Protein AF-A0A1V9QLA1-F1 (afdb_monomer)

InterPro domains:
  IPR001387 Cro/C1-type, helix-turn-helix domain [PF01381] (12-65)
  IPR001387 Cro/C1-type, helix-turn-helix domain [PS50943] (12-66)
  IPR001387 Cro/C1-type, helix-turn-helix domain [SM00530] (11-66)
  IPR001387 Cro/C1-type, helix-turn-helix domain [cd00093] (9-66)
  IPR010982 Lambda repressor-like, DNA-binding domain superfamily [G3DSA:1.10.260.40] (4-68)
  IPR010982 Lambda repressor-like, DNA-binding domain superfamily [SSF47413] (11-68)

Solvent-accessible surface area (backbone atoms only — not comparable to full-atom values): 3960 Å² total; per-residue (Å²): 136,71,63,55,39,95,57,29,40,56,51,54,47,48,54,35,55,76,69,73,51,53,65,57,58,53,18,59,75,67,73,47,54,38,71,59,50,49,34,21,44,70,64,77,40,84,69,49,71,69,59,51,53,46,51,27,61,75,68,74,44,67,60,76,78,32,40,109

Foldseek 3Di:
DDFWDPCLLVVLVVLCVVVVHDLCRLCVVLVHHSVVNVCCSVVVDPDDPSNSVSSCVVSVHPCVVTGD

Radius of gyration: 10.61 Å; Cα contacts (8 Å, |Δi|>4): 75; chains: 1; bounding box: 23×22×28 Å

pLDDT: mean 94.12, std 5.71, range [55.59, 97.12]

Organism: NCBI:txid1624

Sequence (68 aa):
MTLLKENASSILKKELANKGLKQTYVAKNIGVTAPYLSRMLNGSINLTVEVAIKVARFLDVPLEKILN

Mean predicted aligned error: 2.63 Å

Structure (mmCIF, N/CA/C/O backbone):
data_AF-A0A1V9QLA1-F1
#
_entry.id   AF-A0A1V9QLA1-F1
#
loop_
_atom_site.group_PDB
_atom_site.id
_atom_site.type_symbol
_atom_site.label_atom_id
_atom_site.label_alt_id
_atom_site.label_comp_id
_atom_site.label_asym_id
_atom_site.label_entity_id
_atom_site.label_seq_id
_atom_site.pdbx_PDB_ins_code
_atom_site.Cartn_x
_atom_site.Cartn_y
_atom_site.Cartn_z
_atom_site.occupancy
_atom_site.B_iso_or_equiv
_atom_site.auth_seq_id
_atom_site.auth_comp_id
_atom_site.auth_asym_id
_atom_site.auth_atom_id
_atom_site.pdbx_PDB_model_num
ATOM 1 N N . MET A 1 1 ? 11.632 -1.241 -21.029 1.00 55.59 1 MET A N 1
ATOM 2 C CA . MET A 1 1 ? 10.582 -0.207 -20.940 1.00 55.59 1 MET A CA 1
ATOM 3 C C . MET A 1 1 ? 9.828 -0.452 -19.645 1.00 55.59 1 MET A C 1
ATOM 5 O O . MET A 1 1 ? 9.299 -1.543 -19.469 1.00 55.59 1 MET A O 1
ATOM 9 N N . THR A 1 2 ? 9.897 0.470 -18.688 1.00 71.88 2 THR A N 1
ATOM 10 C CA . THR A 1 2 ? 9.254 0.285 -17.378 1.00 71.88 2 T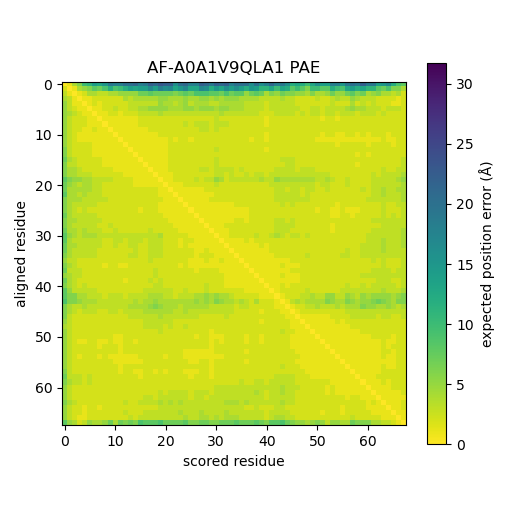HR A CA 1
ATOM 11 C C . THR A 1 2 ? 7.800 0.733 -17.486 1.00 71.88 2 THR A C 1
ATOM 13 O O . THR A 1 2 ? 7.536 1.877 -17.842 1.00 71.88 2 THR A O 1
ATOM 16 N N . LEU A 1 3 ? 6.856 -0.169 -17.202 1.00 89.69 3 LEU A N 1
ATOM 17 C CA . LEU A 1 3 ? 5.416 0.123 -17.272 1.00 89.69 3 LEU A CA 1
ATOM 18 C C . LEU A 1 3 ? 4.966 1.148 -16.218 1.00 89.69 3 LEU A C 1
ATOM 20 O O . LEU A 1 3 ? 3.941 1.792 -16.395 1.00 89.69 3 LEU A O 1
ATOM 24 N N . LEU A 1 4 ? 5.718 1.294 -15.122 1.00 93.12 4 LEU A N 1
ATOM 25 C CA . LEU A 1 4 ? 5.434 2.240 -14.043 1.00 93.12 4 LEU A CA 1
ATOM 26 C C . LEU A 1 4 ? 6.175 3.562 -14.244 1.00 93.12 4 LEU A C 1
ATOM 28 O O . LEU A 1 4 ? 7.348 3.571 -14.625 1.00 93.12 4 LEU A O 1
ATOM 32 N N . LYS A 1 5 ? 5.516 4.661 -13.873 1.00 93.94 5 LYS A N 1
ATOM 33 C CA . LYS A 1 5 ? 6.159 5.965 -13.676 1.00 93.94 5 LYS A CA 1
ATOM 34 C C . LYS A 1 5 ? 7.179 5.887 -12.541 1.00 93.94 5 LYS A C 1
ATOM 36 O O . LYS A 1 5 ? 6.952 5.209 -11.538 1.00 93.94 5 LYS A O 1
ATOM 41 N N . GLU A 1 6 ? 8.265 6.649 -12.649 1.00 91.44 6 GLU A N 1
ATOM 42 C CA . GLU A 1 6 ? 9.347 6.668 -11.649 1.00 91.44 6 GLU A CA 1
ATOM 43 C C . GLU A 1 6 ? 8.860 7.082 -10.249 1.00 91.44 6 GLU A C 1
ATOM 45 O O . GLU A 1 6 ? 9.374 6.623 -9.232 1.00 91.44 6 GLU A O 1
ATOM 50 N N . ASN A 1 7 ? 7.812 7.907 -10.183 1.00 92.94 7 ASN A N 1
ATOM 51 C CA . ASN A 1 7 ? 7.214 8.394 -8.944 1.00 92.94 7 ASN A CA 1
ATOM 52 C C . ASN A 1 7 ? 5.971 7.603 -8.487 1.00 92.94 7 ASN A C 1
ATOM 54 O O . ASN A 1 7 ? 5.291 8.045 -7.556 1.00 92.94 7 ASN A O 1
ATOM 58 N N . ALA A 1 8 ? 5.667 6.442 -9.083 1.00 95.00 8 ALA A N 1
ATOM 59 C CA . ALA A 1 8 ? 4.461 5.665 -8.773 1.00 95.00 8 ALA A CA 1
ATOM 60 C C . ALA A 1 8 ? 4.337 5.299 -7.279 1.00 95.00 8 ALA A C 1
ATOM 62 O O . ALA A 1 8 ? 3.266 5.449 -6.690 1.00 95.00 8 ALA A O 1
ATOM 63 N N . SER A 1 9 ? 5.433 4.888 -6.631 1.00 94.62 9 SER A N 1
ATOM 64 C CA . SER A 1 9 ? 5.464 4.584 -5.189 1.00 94.62 9 SER A CA 1
ATOM 65 C C . SER A 1 9 ? 5.100 5.799 -4.328 1.00 94.62 9 SER A C 1
ATOM 67 O O . SER A 1 9 ? 4.317 5.685 -3.384 1.00 94.62 9 SER A O 1
ATOM 69 N N . SER A 1 10 ? 5.605 6.979 -4.697 1.00 95.19 10 SER A N 1
ATOM 70 C CA . SER A 1 10 ? 5.322 8.246 -4.018 1.00 95.19 10 SER A CA 1
ATOM 71 C C . SER A 1 10 ? 3.865 8.683 -4.200 1.00 95.19 10 SER A C 1
ATOM 73 O O . SER A 1 10 ? 3.230 9.109 -3.234 1.00 95.19 10 SER A O 1
ATOM 75 N N . ILE A 1 11 ? 3.304 8.516 -5.404 1.00 95.81 11 ILE A N 1
ATOM 76 C CA . ILE A 1 11 ? 1.889 8.802 -5.690 1.00 95.81 11 ILE A CA 1
ATOM 77 C C . ILE A 1 11 ? 0.990 7.926 -4.817 1.00 95.81 11 ILE A C 1
ATOM 79 O O . ILE A 1 11 ? 0.169 8.450 -4.069 1.00 95.81 11 ILE A O 1
ATOM 83 N N . LEU A 1 12 ? 1.189 6.606 -4.834 1.00 96.38 12 LEU A N 1
ATOM 84 C CA . LEU A 1 12 ? 0.369 5.679 -4.046 1.00 96.38 12 LEU A CA 1
ATOM 85 C C . LEU A 1 12 ? 0.498 5.929 -2.538 1.00 96.38 12 LEU A C 1
ATOM 87 O O . LEU A 1 12 ? -0.494 5.861 -1.813 1.00 96.38 12 LEU A O 1
ATOM 91 N N . LYS A 1 13 ? 1.700 6.266 -2.056 1.00 95.94 13 LYS A N 1
ATOM 92 C CA . LYS A 1 13 ? 1.925 6.624 -0.650 1.00 95.94 13 LYS A CA 1
ATOM 93 C C . LYS A 1 13 ? 1.163 7.892 -0.253 1.00 95.94 13 LYS A C 1
ATOM 95 O O . LYS A 1 13 ? 0.585 7.923 0.834 1.00 95.94 13 LYS A O 1
ATOM 100 N N . LYS A 1 14 ? 1.152 8.916 -1.112 1.00 96.12 14 LYS A N 1
ATOM 101 C CA . LYS A 1 14 ? 0.387 10.151 -0.885 1.00 96.12 14 LYS A CA 1
ATOM 102 C C . LYS A 1 14 ? -1.114 9.886 -0.883 1.00 96.12 14 LYS A C 1
ATOM 104 O O . LYS A 1 14 ? -1.781 10.308 0.050 1.00 96.12 14 LYS A O 1
ATOM 109 N N . GLU A 1 15 ? -1.629 9.130 -1.848 1.00 96.31 15 GLU A N 1
ATOM 110 C CA . GLU A 1 15 ? -3.061 8.803 -1.922 1.00 96.31 15 GLU A CA 1
ATOM 111 C C . GLU A 1 15 ? -3.536 8.004 -0.701 1.00 96.31 15 GLU A C 1
ATOM 113 O O . GLU A 1 15 ? -4.606 8.261 -0.151 1.00 96.31 15 GLU A O 1
ATOM 118 N N . LEU A 1 16 ? -2.704 7.078 -0.222 1.00 95.44 16 LEU A N 1
ATOM 119 C CA . LEU A 1 16 ? -2.948 6.329 1.006 1.00 95.44 16 LEU A CA 1
ATOM 120 C C . LEU A 1 16 ? -3.029 7.250 2.233 1.00 95.44 16 LEU A C 1
ATOM 122 O O . LEU A 1 16 ? -3.942 7.101 3.046 1.00 95.44 16 LEU A O 1
ATOM 126 N N . ALA A 1 17 ? -2.113 8.217 2.344 1.00 94.94 17 ALA A N 1
ATOM 127 C CA . ALA A 1 17 ? -2.121 9.212 3.415 1.00 94.94 17 ALA A CA 1
ATOM 128 C C . ALA A 1 17 ? -3.326 10.164 3.317 1.00 94.94 17 ALA A C 1
ATOM 130 O O . ALA A 1 17 ? -3.983 10.409 4.327 1.00 94.94 17 ALA A O 1
ATOM 131 N N . ASN A 1 18 ? -3.666 10.627 2.110 1.00 96.00 18 ASN A N 1
ATOM 132 C CA . ASN A 1 18 ? -4.818 11.496 1.841 1.00 96.00 18 ASN A CA 1
ATOM 133 C C . ASN A 1 18 ? -6.144 10.838 2.252 1.00 96.00 18 ASN A C 1
ATOM 135 O O . ASN A 1 18 ? -7.057 11.516 2.712 1.00 96.00 18 ASN A O 1
ATOM 139 N N . LYS A 1 19 ? -6.241 9.509 2.123 1.00 94.94 19 LYS A N 1
ATOM 140 C CA . LYS A 1 19 ? -7.413 8.718 2.533 1.00 94.94 19 LYS A CA 1
ATOM 141 C C . LYS A 1 19 ? -7.381 8.293 4.008 1.00 94.94 19 LYS A C 1
ATOM 143 O O . LYS A 1 19 ? -8.282 7.586 4.450 1.00 94.94 19 LYS A O 1
ATOM 148 N N . GLY A 1 20 ? -6.350 8.671 4.769 1.00 95.81 20 GLY A N 1
ATOM 149 C CA . GLY A 1 20 ? -6.196 8.288 6.178 1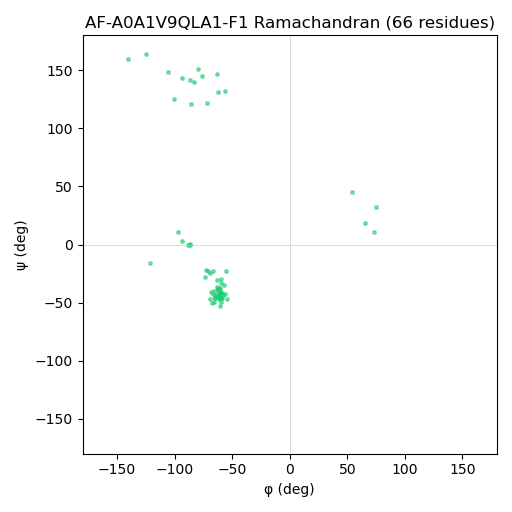.00 95.81 20 GLY A CA 1
ATOM 150 C C . GLY A 1 20 ? -5.993 6.782 6.400 1.00 95.81 20 GLY A C 1
ATOM 151 O O . GLY A 1 20 ? -6.211 6.276 7.502 1.00 95.81 20 GLY A O 1
ATOM 152 N N . LEU A 1 21 ? -5.594 6.042 5.362 1.00 95.56 21 LEU A N 1
ATOM 153 C CA . LEU A 1 21 ? -5.462 4.590 5.416 1.00 95.56 21 LEU A CA 1
ATOM 154 C C . LEU A 1 21 ? -4.083 4.194 5.938 1.00 95.56 21 LEU A C 1
ATOM 156 O O . LEU A 1 21 ? -3.065 4.782 5.589 1.00 95.56 21 LEU A O 1
ATOM 160 N N . LYS A 1 22 ? -4.019 3.144 6.759 1.00 94.75 22 LYS A N 1
ATOM 161 C CA . LYS A 1 22 ? -2.738 2.572 7.196 1.00 94.75 22 LYS A CA 1
ATOM 162 C C . LYS A 1 22 ? -2.205 1.612 6.135 1.00 94.75 22 LYS A C 1
ATOM 164 O O . LYS A 1 22 ? -2.948 0.781 5.620 1.00 94.75 22 LYS A O 1
ATOM 169 N N . GLN A 1 23 ? -0.896 1.636 5.882 1.00 93.94 23 GLN A N 1
ATOM 170 C CA . GLN A 1 23 ? -0.250 0.688 4.957 1.00 93.94 23 GLN A CA 1
ATOM 171 C C . GLN A 1 23 ? -0.491 -0.774 5.351 1.00 93.94 23 GLN A C 1
ATOM 173 O O . GLN A 1 23 ? -0.692 -1.617 4.486 1.00 93.94 23 GLN A O 1
ATOM 178 N N . THR A 1 24 ? -0.549 -1.072 6.652 1.00 95.06 24 THR A N 1
ATOM 179 C CA . THR A 1 24 ? -0.890 -2.406 7.173 1.00 95.06 24 THR A CA 1
ATOM 180 C C . THR A 1 24 ? -2.289 -2.860 6.762 1.00 95.06 24 THR A C 1
ATOM 182 O O . THR A 1 24 ? -2.482 -4.028 6.430 1.00 95.06 24 THR A O 1
ATOM 185 N N . TYR A 1 25 ? -3.255 -1.940 6.750 1.00 96.06 25 TYR A N 1
ATOM 186 C CA . TYR A 1 25 ? -4.624 -2.215 6.332 1.00 96.06 25 TYR A CA 1
ATOM 187 C C . TYR A 1 25 ? -4.694 -2.483 4.828 1.00 96.06 25 TYR A C 1
ATOM 189 O O . TYR A 1 25 ? -5.258 -3.493 4.412 1.00 96.06 25 TYR A O 1
ATOM 197 N N . VAL A 1 26 ? -4.055 -1.639 4.015 1.00 96.12 26 VAL A N 1
ATOM 198 C CA . VAL A 1 26 ? -4.004 -1.829 2.556 1.00 96.12 26 VAL A CA 1
ATOM 199 C C . VAL A 1 26 ? -3.313 -3.144 2.200 1.00 96.12 26 VAL A C 1
ATOM 201 O O . VAL A 1 26 ? -3.865 -3.927 1.436 1.00 96.12 26 VAL A O 1
ATOM 204 N N . ALA A 1 27 ? -2.161 -3.434 2.814 1.00 96.50 27 ALA A N 1
ATOM 205 C CA . ALA A 1 27 ? -1.405 -4.664 2.581 1.00 96.50 27 ALA A CA 1
ATOM 206 C C . ALA A 1 27 ? -2.258 -5.922 2.801 1.00 96.50 27 ALA A C 1
ATOM 208 O O . ALA A 1 27 ? -2.302 -6.798 1.936 1.00 96.50 27 ALA A O 1
ATOM 209 N N . LYS A 1 28 ? -3.004 -5.967 3.914 1.00 96.88 28 LYS A N 1
ATOM 210 C CA . LYS A 1 28 ? -3.911 -7.077 4.229 1.00 96.88 28 LYS A CA 1
ATOM 211 C C . LYS A 1 28 ? -4.997 -7.257 3.162 1.00 96.88 28 LYS A C 1
ATOM 213 O O . LYS A 1 28 ? -5.280 -8.387 2.785 1.00 96.88 28 LYS A O 1
ATOM 218 N N . ASN A 1 29 ? -5.581 -6.164 2.669 1.00 96.25 29 ASN A N 1
ATOM 219 C CA . ASN A 1 29 ? -6.658 -6.216 1.676 1.00 96.25 29 ASN A CA 1
ATOM 220 C C . ASN A 1 29 ? -6.175 -6.603 0.270 1.00 96.25 29 ASN A C 1
ATOM 222 O O . ASN A 1 29 ? -6.930 -7.202 -0.487 1.00 96.25 29 ASN A O 1
ATOM 226 N N . ILE A 1 30 ? -4.922 -6.299 -0.078 1.00 95.69 30 ILE A N 1
ATOM 227 C CA . ILE A 1 30 ? -4.343 -6.666 -1.381 1.00 95.69 30 ILE A CA 1
ATOM 228 C C . ILE A 1 30 ? -3.574 -7.998 -1.360 1.00 95.69 30 ILE A C 1
ATO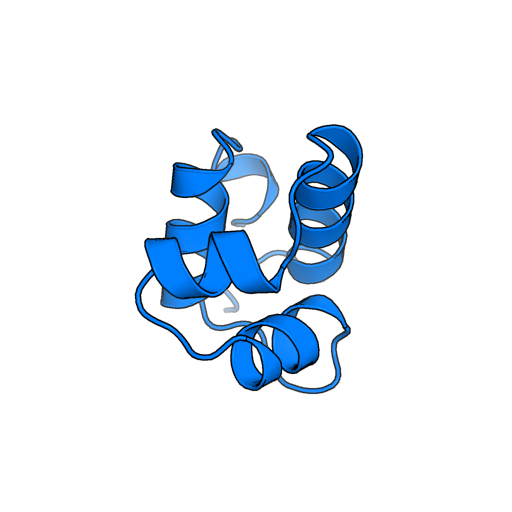M 230 O O . ILE A 1 30 ? -2.982 -8.381 -2.372 1.00 95.69 30 ILE A O 1
ATOM 234 N N . GLY A 1 31 ? -3.560 -8.692 -0.217 1.00 95.69 31 GLY A N 1
ATOM 235 C CA . GLY A 1 31 ? -2.935 -10.007 -0.066 1.00 95.69 31 GLY A CA 1
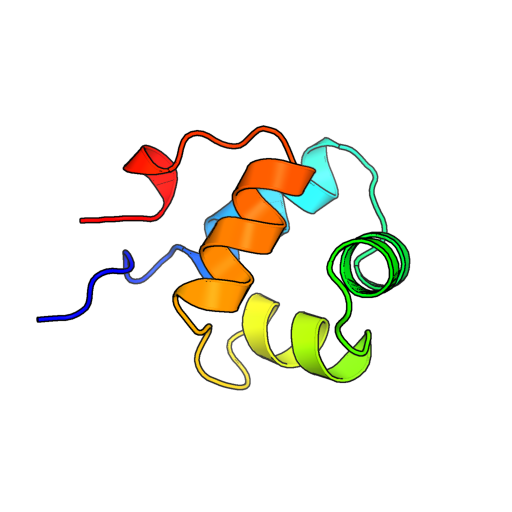ATOM 236 C C . GLY A 1 31 ? -1.406 -9.984 -0.009 1.00 95.69 31 GLY A C 1
ATOM 237 O O . GLY A 1 31 ? -0.770 -10.924 -0.478 1.00 95.69 31 GLY A O 1
ATOM 238 N N . VAL A 1 32 ? -0.800 -8.930 0.547 1.00 96.19 32 VAL A N 1
ATOM 239 C CA . VAL A 1 32 ? 0.656 -8.850 0.774 1.00 96.19 32 VAL A CA 1
ATOM 240 C C . VAL A 1 32 ? 0.974 -8.562 2.239 1.00 96.19 32 VAL A C 1
ATOM 242 O O . VAL A 1 32 ? 0.126 -8.118 3.013 1.00 96.19 32 VAL A O 1
ATOM 245 N N . THR A 1 33 ? 2.223 -8.780 2.646 1.00 96.94 33 THR A N 1
ATOM 246 C CA . THR A 1 33 ? 2.640 -8.442 4.010 1.00 96.94 33 THR A CA 1
ATOM 247 C C . THR A 1 33 ? 2.852 -6.932 4.159 1.00 96.94 33 THR A C 1
ATOM 249 O O . THR A 1 33 ? 3.327 -6.247 3.249 1.00 96.94 33 THR A O 1
ATOM 252 N N . ALA A 1 34 ? 2.524 -6.389 5.334 1.00 95.88 34 ALA A N 1
ATOM 253 C CA . ALA A 1 34 ? 2.708 -4.965 5.612 1.00 95.88 34 ALA A CA 1
ATOM 254 C C . ALA A 1 34 ? 4.168 -4.480 5.481 1.00 95.88 34 ALA A C 1
ATOM 256 O O . ALA A 1 34 ? 4.374 -3.414 4.894 1.00 95.88 34 ALA A O 1
ATOM 257 N N . PRO A 1 35 ? 5.193 -5.230 5.947 1.00 96.25 35 PRO A N 1
ATOM 258 C CA . PRO A 1 35 ? 6.587 -4.836 5.754 1.00 96.25 35 PRO A CA 1
ATOM 259 C C . PRO A 1 35 ? 6.978 -4.787 4.276 1.00 96.25 35 PRO A C 1
ATOM 261 O O . PRO A 1 35 ? 7.726 -3.901 3.869 1.00 96.25 35 PRO A O 1
ATOM 264 N N . TYR A 1 36 ? 6.452 -5.706 3.461 1.00 95.88 36 TYR A N 1
ATOM 265 C CA . TYR A 1 36 ? 6.735 -5.748 2.030 1.00 95.88 36 TYR A CA 1
ATOM 266 C C . TYR A 1 36 ? 6.172 -4.523 1.305 1.00 95.88 36 TYR A C 1
ATOM 268 O O . TYR A 1 36 ? 6.920 -3.818 0.626 1.00 95.88 36 TYR A O 1
ATOM 276 N N . LEU A 1 37 ? 4.892 -4.201 1.534 1.00 96.19 37 LEU A N 1
ATOM 277 C CA . LEU A 1 37 ? 4.275 -3.004 0.959 1.00 96.19 37 LEU A CA 1
ATOM 278 C C . LEU A 1 37 ? 4.979 -1.720 1.424 1.00 96.19 37 LEU A C 1
ATOM 280 O O . LEU A 1 37 ? 5.230 -0.829 0.615 1.00 96.19 37 LEU A O 1
ATOM 284 N N . SER A 1 38 ? 5.346 -1.635 2.705 1.00 95.75 38 SER A N 1
ATOM 285 C CA . SER A 1 38 ? 6.060 -0.475 3.248 1.00 95.75 38 SER A CA 1
ATOM 286 C C . SER A 1 38 ? 7.417 -0.268 2.580 1.00 95.75 38 SER A C 1
ATOM 288 O O . SER A 1 38 ? 7.724 0.841 2.140 1.00 95.75 38 SER A O 1
ATOM 290 N N . ARG A 1 39 ? 8.215 -1.332 2.416 1.00 95.88 39 ARG A N 1
ATOM 291 C CA . ARG A 1 39 ? 9.507 -1.246 1.717 1.00 95.88 39 ARG A CA 1
ATOM 292 C C . ARG A 1 39 ? 9.344 -0.783 0.266 1.00 95.88 39 ARG A C 1
ATOM 294 O O . ARG A 1 39 ? 10.170 -0.001 -0.193 1.00 95.88 39 ARG A O 1
ATOM 301 N N . MET A 1 40 ? 8.287 -1.207 -0.432 1.00 95.25 40 MET A N 1
ATOM 302 C CA . MET A 1 40 ? 7.991 -0.748 -1.799 1.00 95.25 40 MET A CA 1
ATOM 303 C C . MET A 1 40 ? 7.588 0.728 -1.852 1.00 95.25 40 MET A C 1
ATOM 305 O O . MET A 1 40 ? 8.140 1.501 -2.632 1.00 95.25 40 MET A O 1
ATOM 309 N N . LEU A 1 41 ? 6.634 1.144 -1.013 1.00 93.94 41 LEU A N 1
ATOM 310 C CA . LEU A 1 41 ? 6.119 2.519 -1.010 1.00 93.94 41 LEU A CA 1
ATOM 311 C C . LEU A 1 41 ? 7.141 3.538 -0.494 1.00 93.94 41 LEU A C 1
ATOM 313 O O . LEU A 1 41 ? 7.066 4.716 -0.837 1.00 93.94 41 LEU A O 1
ATOM 317 N N . ASN A 1 42 ? 8.099 3.096 0.321 1.00 92.50 42 ASN A N 1
ATOM 318 C CA . ASN A 1 42 ? 9.216 3.917 0.783 1.00 92.50 42 ASN A CA 1
ATOM 319 C C . ASN A 1 42 ? 10.432 3.873 -0.158 1.00 92.50 42 ASN A C 1
ATOM 321 O O . ASN A 1 42 ? 11.429 4.523 0.135 1.00 92.50 42 ASN A O 1
ATOM 325 N N . GLY A 1 43 ? 10.368 3.123 -1.265 1.00 90.19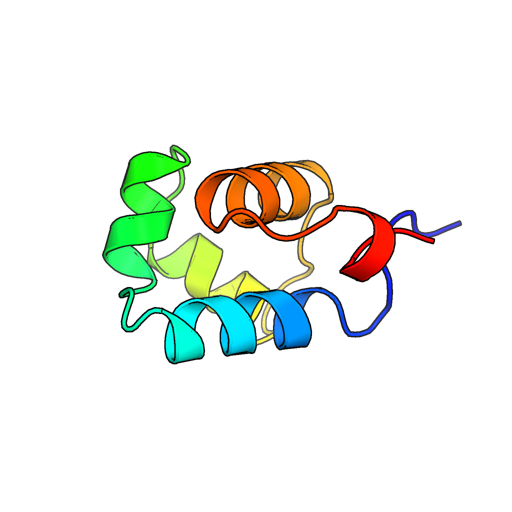 43 GLY A N 1
ATOM 326 C CA . GLY A 1 43 ? 11.456 3.031 -2.243 1.00 90.19 43 GLY A CA 1
ATOM 327 C C . GLY A 1 43 ? 12.663 2.208 -1.783 1.00 90.19 43 GLY A C 1
ATOM 328 O O . G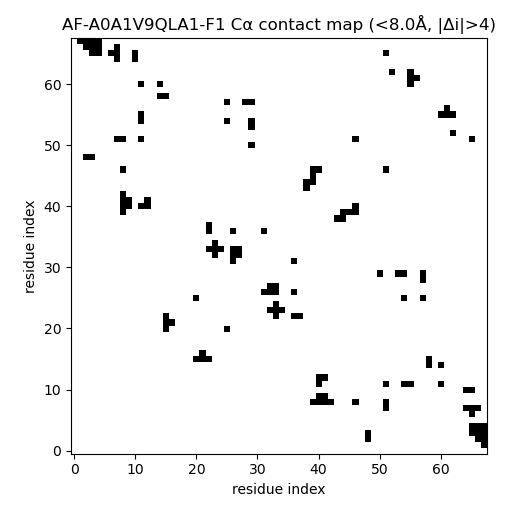LY A 1 43 ? 13.693 2.214 -2.445 1.00 90.19 43 GLY A O 1
ATOM 329 N N . SER A 1 44 ? 12.556 1.479 -0.667 1.00 90.62 44 SER A N 1
ATOM 330 C CA . SER A 1 44 ? 13.614 0.576 -0.191 1.00 90.62 44 SER A CA 1
ATOM 331 C C . SER A 1 44 ? 13.763 -0.670 -1.069 1.00 90.62 44 SER A C 1
ATOM 333 O O . SER A 1 44 ? 14.801 -1.324 -1.028 1.00 90.62 44 SER A O 1
ATOM 335 N N . ILE A 1 45 ? 12.712 -1.039 -1.806 1.00 93.56 45 ILE A N 1
ATOM 336 C CA . ILE A 1 45 ? 12.723 -2.063 -2.858 1.00 93.56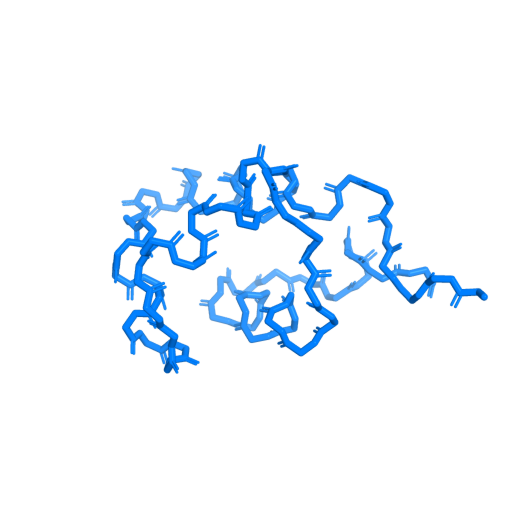 45 ILE A CA 1
ATOM 337 C C . ILE A 1 45 ? 11.852 -1.595 -4.026 1.00 93.56 45 ILE A C 1
ATOM 339 O O . ILE A 1 45 ? 10.961 -0.763 -3.846 1.00 93.56 45 ILE A O 1
ATOM 343 N N . ASN A 1 46 ? 12.072 -2.170 -5.208 1.00 92.44 46 ASN A N 1
ATOM 344 C CA . ASN A 1 46 ? 11.281 -1.850 -6.394 1.00 92.44 46 ASN A CA 1
ATOM 345 C C . ASN A 1 46 ? 9.801 -2.212 -6.210 1.00 92.44 46 ASN A C 1
ATOM 347 O O . ASN A 1 46 ? 9.464 -3.335 -5.830 1.00 92.44 46 ASN A O 1
ATOM 351 N N . LEU A 1 47 ? 8.922 -1.261 -6.532 1.00 94.00 47 LEU A N 1
ATOM 352 C CA . LEU A 1 47 ? 7.483 -1.482 -6.635 1.00 94.00 47 LEU A CA 1
ATOM 353 C C . LEU A 1 47 ? 7.195 -2.314 -7.891 1.00 94.00 47 LEU A C 1
ATOM 355 O O . LEU A 1 47 ? 7.533 -1.908 -9.001 1.00 94.00 47 LEU A O 1
ATOM 359 N N . THR A 1 48 ? 6.562 -3.474 -7.727 1.00 94.62 48 THR A N 1
ATOM 360 C CA . THR A 1 48 ? 6.157 -4.304 -8.866 1.00 94.62 48 THR A CA 1
ATOM 361 C C . THR A 1 48 ? 4.867 -3.776 -9.490 1.00 94.62 48 THR A C 1
ATOM 363 O O . THR A 1 48 ? 4.0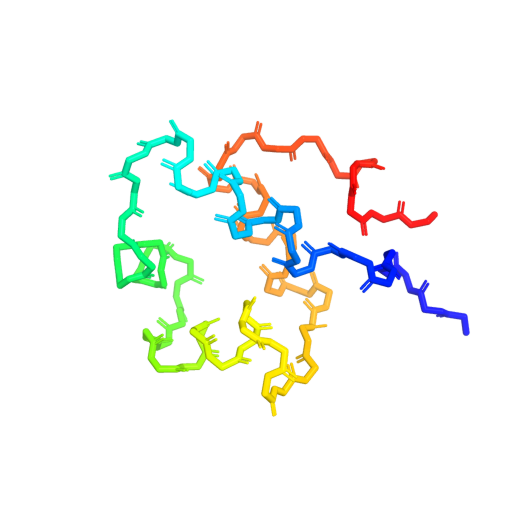17 -3.205 -8.804 1.00 94.62 48 THR A O 1
ATOM 366 N N . VAL A 1 49 ? 4.694 -4.006 -10.795 1.00 94.75 49 VAL A N 1
ATOM 367 C CA . VAL A 1 49 ? 3.488 -3.599 -11.540 1.00 94.75 49 VAL A CA 1
ATOM 368 C C . VAL A 1 49 ? 2.229 -4.210 -10.920 1.00 94.75 49 VAL A C 1
ATOM 370 O O . VAL A 1 49 ? 1.237 -3.514 -10.722 1.00 94.75 49 VAL A O 1
ATOM 373 N N . GLU A 1 50 ? 2.281 -5.491 -10.546 1.00 94.81 50 GLU A N 1
ATOM 374 C CA . GLU A 1 50 ? 1.149 -6.182 -9.924 1.00 94.81 50 GLU A CA 1
ATOM 375 C C . GLU A 1 50 ? 0.717 -5.511 -8.610 1.00 94.81 50 GLU A C 1
ATOM 377 O O . GLU A 1 50 ? -0.465 -5.210 -8.426 1.00 94.81 50 GLU A O 1
ATOM 382 N N . VAL A 1 51 ? 1.668 -5.234 -7.708 1.00 95.81 51 VAL A N 1
ATOM 383 C CA . VAL A 1 51 ? 1.365 -4.587 -6.424 1.00 95.81 51 VAL A CA 1
ATOM 384 C C . VAL A 1 51 ? 0.873 -3.161 -6.653 1.00 95.81 51 VAL A C 1
ATOM 386 O O . VAL A 1 51 ? -0.099 -2.754 -6.020 1.00 95.81 51 VAL A O 1
ATOM 389 N N . ALA A 1 52 ? 1.469 -2.420 -7.590 1.00 96.06 52 ALA A N 1
ATOM 390 C CA . ALA A 1 52 ? 1.029 -1.071 -7.931 1.00 96.06 52 ALA A CA 1
ATOM 391 C C . ALA A 1 52 ? -0.435 -1.038 -8.398 1.00 96.06 52 ALA A C 1
ATOM 393 O O . ALA A 1 52 ? -1.211 -0.224 -7.902 1.00 96.06 52 ALA A O 1
ATOM 394 N N . ILE A 1 53 ? -0.834 -1.954 -9.288 1.00 96.56 53 ILE A N 1
ATOM 395 C CA . ILE A 1 53 ? -2.217 -2.056 -9.780 1.00 96.56 53 ILE A CA 1
ATOM 396 C C . ILE A 1 53 ? -3.171 -2.444 -8.648 1.00 96.56 53 ILE A C 1
ATOM 398 O O . ILE A 1 53 ? -4.237 -1.841 -8.518 1.00 96.56 53 ILE A O 1
ATOM 402 N N . LYS A 1 54 ? -2.802 -3.421 -7.808 1.00 97.12 54 LYS 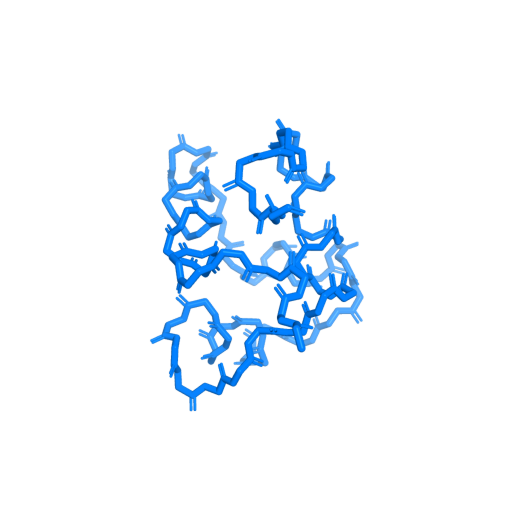A N 1
ATOM 403 C CA . LYS A 1 54 ? -3.625 -3.836 -6.660 1.00 97.12 54 LYS A CA 1
ATOM 404 C C . LYS A 1 54 ? -3.860 -2.678 -5.686 1.00 97.12 54 LYS A C 1
ATOM 406 O O . LYS A 1 54 ? -4.998 -2.441 -5.287 1.00 97.12 54 LYS A O 1
ATOM 411 N N . VAL A 1 55 ? -2.807 -1.934 -5.341 1.00 96.81 55 VAL A N 1
ATOM 412 C CA . VAL A 1 55 ? -2.897 -0.756 -4.463 1.00 96.81 55 VAL A CA 1
ATOM 413 C C . VAL A 1 55 ? -3.724 0.346 -5.123 1.00 96.81 55 VAL A C 1
ATOM 415 O O . VAL A 1 55 ? -4.606 0.895 -4.473 1.00 96.81 55 VAL A O 1
ATOM 418 N N . ALA A 1 56 ? -3.487 0.651 -6.401 1.00 96.88 56 ALA A N 1
ATOM 419 C CA . ALA A 1 56 ? -4.226 1.687 -7.117 1.00 96.88 56 ALA A CA 1
ATOM 420 C C . ALA A 1 56 ? -5.727 1.385 -7.164 1.00 96.88 56 ALA A C 1
ATOM 422 O O . ALA A 1 56 ? -6.526 2.246 -6.821 1.00 96.88 56 ALA A O 1
ATOM 423 N N . ARG A 1 57 ? -6.113 0.144 -7.486 1.00 96.62 57 ARG A N 1
ATOM 424 C CA . ARG A 1 57 ? -7.520 -0.283 -7.461 1.00 96.62 57 ARG A CA 1
ATOM 425 C C . ARG A 1 57 ? -8.125 -0.197 -6.065 1.00 96.62 57 ARG A C 1
ATOM 427 O O . ARG A 1 57 ? -9.233 0.298 -5.922 1.00 96.62 57 ARG A O 1
ATOM 434 N N . PHE A 1 58 ? -7.399 -0.644 -5.040 1.00 96.50 58 PHE A N 1
ATOM 435 C CA . PHE A 1 58 ? -7.876 -0.562 -3.658 1.00 96.50 58 PHE A CA 1
ATOM 436 C C . PHE A 1 58 ? -8.097 0.886 -3.201 1.00 96.50 58 PHE A C 1
ATOM 438 O O . PHE A 1 58 ? -9.038 1.179 -2.470 1.00 96.50 58 PHE A O 1
ATOM 445 N N . LEU A 1 59 ? -7.219 1.794 -3.627 1.00 95.56 59 LEU A N 1
ATOM 446 C CA . LEU A 1 59 ? -7.291 3.211 -3.291 1.00 95.56 59 LEU A CA 1
ATOM 447 C C . LEU A 1 59 ? -8.188 4.010 -4.246 1.00 95.56 59 LEU A C 1
ATOM 449 O O . LEU A 1 59 ? -8.323 5.210 -4.033 1.00 95.56 59 LEU A O 1
ATOM 453 N N . ASP A 1 60 ? -8.797 3.395 -5.261 1.00 95.81 60 ASP A N 1
ATOM 454 C CA . ASP A 1 60 ? -9.544 4.091 -6.318 1.00 95.81 60 ASP A CA 1
ATOM 455 C C . ASP A 1 60 ? -8.705 5.189 -7.015 1.00 95.81 60 ASP A C 1
ATOM 457 O O . ASP A 1 60 ? -9.109 6.337 -7.187 1.00 95.81 60 ASP A O 1
ATOM 461 N N . VAL A 1 61 ? -7.456 4.852 -7.348 1.00 95.69 61 VAL A N 1
ATOM 462 C CA . VAL A 1 61 ? -6.501 5.726 -8.040 1.00 95.69 61 VAL A CA 1
ATOM 463 C C . VAL A 1 61 ? -6.467 5.343 -9.523 1.00 95.69 61 VAL A C 1
ATOM 465 O O . VAL A 1 61 ? -6.170 4.185 -9.835 1.00 95.69 61 VAL A O 1
ATOM 468 N N . PRO A 1 62 ? -6.702 6.288 -10.455 1.00 96.25 62 PRO A N 1
ATOM 469 C CA . PRO A 1 62 ? -6.606 6.024 -11.890 1.00 96.25 62 PRO A CA 1
ATOM 470 C C . PRO A 1 62 ? -5.230 5.474 -12.282 1.00 96.25 62 PRO A C 1
ATOM 472 O O . PRO A 1 62 ? -4.200 6.035 -11.900 1.00 96.25 62 PRO A O 1
ATOM 475 N N . LEU A 1 63 ? -5.196 4.394 -13.070 1.00 95.25 63 LEU A N 1
ATOM 476 C CA . LEU A 1 63 ? -3.941 3.722 -13.440 1.00 95.25 63 LEU A CA 1
ATOM 477 C C . LEU A 1 63 ? -3.004 4.622 -14.259 1.00 95.25 63 LEU A C 1
ATOM 479 O O . LEU A 1 63 ? -1.792 4.542 -14.104 1.00 95.25 63 LEU A O 1
ATOM 483 N N . GLU A 1 64 ? -3.550 5.546 -15.044 1.00 94.88 64 GLU A N 1
ATOM 484 C CA . GLU A 1 64 ? -2.818 6.612 -15.749 1.00 94.88 64 GLU A CA 1
ATOM 485 C C . GLU A 1 64 ? -1.962 7.500 -14.824 1.00 94.88 64 GLU A C 1
ATOM 487 O O . GLU A 1 64 ? -0.974 8.099 -15.255 1.00 94.88 64 GLU A O 1
ATOM 492 N N . LYS A 1 65 ? -2.280 7.574 -13.523 1.00 94.88 65 LYS A N 1
ATOM 493 C CA . LYS A 1 65 ? -1.432 8.285 -12.557 1.00 94.88 65 LYS A CA 1
ATOM 494 C C . LYS A 1 65 ? -0.148 7.524 -12.244 1.00 94.88 65 LYS A C 1
ATOM 496 O O . LYS A 1 65 ? 0.805 8.157 -11.809 1.00 94.88 65 LYS A O 1
ATOM 501 N N . ILE A 1 66 ? -0.102 6.209 -12.457 1.00 95.19 66 ILE A N 1
ATOM 502 C CA . ILE A 1 66 ? 1.035 5.355 -12.079 1.00 95.19 66 ILE A CA 1
ATOM 503 C C . ILE A 1 66 ? 1.681 4.601 -13.252 1.00 95.19 66 ILE A C 1
ATOM 505 O O . ILE A 1 66 ? 2.804 4.129 -13.083 1.00 95.19 66 ILE A O 1
ATOM 509 N N . LEU A 1 67 ? 1.025 4.496 -14.412 1.00 94.50 67 LEU A N 1
ATOM 510 C CA . LEU A 1 67 ? 1.519 3.811 -15.618 1.00 94.50 67 LEU A CA 1
ATOM 511 C C . LEU A 1 67 ? 1.967 4.802 -16.707 1.00 94.50 67 LEU A C 1
ATOM 513 O O . LEU A 1 67 ? 1.396 5.889 -16.794 1.00 94.50 67 LEU A O 1
ATOM 517 N N . ASN A 1 68 ? 2.968 4.421 -17.511 1.00 90.75 68 ASN A N 1
ATOM 518 C CA . ASN A 1 68 ? 3.384 5.137 -18.732 1.00 90.75 68 ASN A CA 1
ATOM 519 C C . ASN A 1 68 ? 2.581 4.689 -19.955 1.00 90.75 68 ASN A C 1
ATOM 521 O O . ASN A 1 68 ? 2.248 3.484 -20.015 1.00 90.75 68 ASN A O 1
#

Nearest PDB structures (foldseek):
  2b5a-assembly1_A  TM=8.610E-01  e=1.902E-03  [Bacillus] caldolyticus
  4ia8-assembly1_B  TM=9.021E-01  e=2.812E-03  Enterobacter sp. RFL1396
  5woq-assembly2_C  TM=9.148E-01  e=7.974E-03  Mycolicibacterium smegmatis MC2 155
  3f51-assembly1_A  TM=9.095E-01  e=1.104E-02  Corynebacterium glutamicum
  7o81-assembly1_AU  TM=8.144E-01  e=3.808E-02  Oryctolagus cuniculus

Secondary structure (DSSP, 8-state):
--SB-TTHHHHHHHHHHHTT--HHHHHHHTTS-HHHHHHHHTTSSPPPHHHHHHHHHHTT--GGGTB-